Protein AF-A0A381WM56-F1 (afdb_monomer_lite)

Organism: NCBI:txid408172

Secondary structure (DSSP, 8-state):
------HHHHHHHHHHHTSSS-----HHHHHHHHHHHHHHHT-

Structure (mmCIF, N/CA/C/O backbone):
data_AF-A0A381WM56-F1
#
_entry.id   AF-A0A381WM56-F1
#
loop_
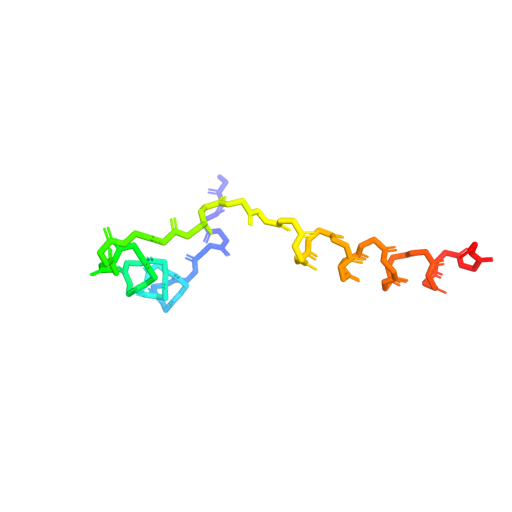_atom_site.group_PDB
_atom_site.id
_atom_site.type_symbol
_atom_site.label_atom_id
_atom_site.label_alt_id
_atom_site.label_comp_id
_atom_site.label_asym_id
_atom_site.label_entity_id
_atom_site.label_seq_id
_atom_site.pdbx_PDB_ins_code
_atom_site.Cartn_x
_atom_site.Cartn_y
_atom_site.Cartn_z
_atom_site.occupancy
_atom_site.B_iso_or_equiv
_atom_site.auth_seq_id
_atom_site.auth_comp_id
_atom_site.auth_asym_id
_atom_site.auth_atom_id
_atom_site.pdbx_PDB_model_num
ATOM 1 N N . MET A 1 1 ? 14.038 14.923 -0.417 1.00 64.12 1 MET A N 1
ATOM 2 C CA . MET A 1 1 ? 13.505 13.661 -0.962 1.00 64.12 1 MET A CA 1
ATOM 3 C C . MET A 1 1 ? 12.098 13.998 -1.415 1.00 64.12 1 MET A C 1
ATOM 5 O O . MET A 1 1 ? 11.298 14.375 -0.569 1.00 64.12 1 MET A O 1
ATOM 9 N N . GLU A 1 2 ? 11.866 14.058 -2.726 1.00 74.50 2 GLU A N 1
ATOM 10 C CA . GLU A 1 2 ? 10.538 14.353 -3.282 1.00 74.50 2 GLU A CA 1
ATOM 11 C C . GLU A 1 2 ? 9.553 13.267 -2.837 1.00 74.50 2 GLU A C 1
ATOM 13 O O . GLU A 1 2 ? 9.924 12.099 -2.688 1.00 74.50 2 GLU A O 1
ATOM 18 N N . ASN A 1 3 ? 8.313 13.661 -2.565 1.00 76.88 3 ASN A N 1
ATOM 19 C CA . ASN A 1 3 ? 7.292 12.724 -2.131 1.00 76.88 3 ASN A CA 1
ATOM 20 C C . ASN A 1 3 ? 6.727 12.023 -3.373 1.00 76.88 3 ASN A C 1
ATOM 22 O O . ASN A 1 3 ? 5.970 12.619 -4.131 1.00 76.88 3 ASN A O 1
ATOM 26 N N . ASN A 1 4 ? 7.104 10.763 -3.592 1.00 85.69 4 ASN A N 1
ATOM 27 C CA . ASN A 1 4 ? 6.730 10.003 -4.794 1.00 85.69 4 ASN A CA 1
ATOM 28 C C . ASN A 1 4 ? 5.288 9.463 -4.763 1.00 85.69 4 ASN A C 1
ATOM 30 O O . ASN A 1 4 ? 4.932 8.622 -5.585 1.00 85.69 4 ASN A O 1
ATOM 34 N N . ILE A 1 5 ? 4.474 9.901 -3.799 1.00 90.62 5 ILE A N 1
ATOM 35 C CA . ILE A 1 5 ? 3.084 9.480 -3.645 1.00 90.62 5 ILE A CA 1
ATOM 36 C C . ILE A 1 5 ? 2.154 10.624 -4.045 1.00 90.62 5 ILE A C 1
ATOM 38 O O . ILE A 1 5 ? 2.231 11.735 -3.513 1.00 90.62 5 ILE A O 1
ATOM 42 N N . SER A 1 6 ? 1.268 10.361 -4.999 1.00 93.62 6 SER A N 1
ATOM 43 C CA . SER A 1 6 ? 0.287 11.348 -5.440 1.00 93.62 6 SER A CA 1
ATOM 44 C C . SER A 1 6 ? -0.861 11.480 -4.432 1.00 93.62 6 SER A C 1
ATOM 46 O O . SER A 1 6 ? -1.117 10.599 -3.607 1.00 93.62 6 SER A O 1
ATOM 48 N N . ARG A 1 7 ? -1.627 12.575 -4.523 1.00 94.50 7 ARG A N 1
ATOM 49 C CA . ARG A 1 7 ? -2.868 12.735 -3.742 1.00 94.50 7 ARG A CA 1
ATOM 50 C C . ARG A 1 7 ? -3.864 11.602 -4.016 1.00 94.50 7 ARG A C 1
ATOM 52 O O . ARG A 1 7 ? -4.492 11.114 -3.082 1.00 94.50 7 ARG A O 1
ATOM 59 N N . SER A 1 8 ? -3.956 11.152 -5.266 1.00 95.31 8 SER A N 1
ATOM 60 C CA . SER A 1 8 ? -4.802 10.023 -5.665 1.00 95.31 8 SER A CA 1
ATOM 61 C C . SER A 1 8 ? -4.395 8.708 -5.004 1.00 95.31 8 SER A C 1
ATOM 63 O O . SER A 1 8 ? -5.269 7.948 -4.589 1.00 95.31 8 SER A O 1
ATOM 65 N N . ASP A 1 9 ? -3.094 8.454 -4.848 1.00 94.12 9 ASP A N 1
ATOM 66 C CA . ASP A 1 9 ? -2.609 7.256 -4.155 1.00 94.12 9 ASP A CA 1
ATOM 67 C C . ASP A 1 9 ? -3.023 7.284 -2.678 1.00 94.12 9 ASP A C 1
ATOM 69 O O . ASP A 1 9 ? -3.506 6.288 -2.136 1.00 94.12 9 ASP A O 1
ATOM 73 N N . LEU A 1 10 ? -2.919 8.452 -2.034 1.00 94.75 10 LEU A N 1
ATOM 74 C CA . LEU A 1 10 ? -3.372 8.641 -0.654 1.00 94.75 10 LEU A CA 1
ATOM 75 C C . LEU A 1 10 ? -4.884 8.415 -0.512 1.00 94.75 10 LEU A C 1
ATOM 77 O O . LEU A 1 10 ? -5.326 7.780 0.446 1.00 94.75 10 LEU A O 1
ATOM 81 N N . ASP A 1 11 ? -5.684 8.897 -1.462 1.00 97.12 11 ASP A N 1
ATOM 82 C CA . ASP A 1 11 ? -7.138 8.701 -1.452 1.00 97.12 11 ASP A CA 1
ATOM 83 C C . ASP A 1 11 ? -7.520 7.229 -1.640 1.00 97.12 11 ASP A C 1
ATOM 85 O O . ASP A 1 11 ? -8.444 6.738 -0.981 1.00 97.12 11 ASP A O 1
ATOM 89 N N . ALA A 1 12 ? -6.779 6.497 -2.474 1.00 94.38 12 ALA A N 1
ATOM 90 C CA . ALA A 1 12 ? -6.954 5.059 -2.640 1.00 94.38 12 ALA A CA 1
ATOM 91 C C . ALA A 1 12 ? -6.669 4.298 -1.333 1.00 94.38 12 ALA A C 1
ATOM 93 O O . ALA A 1 12 ? -7.463 3.437 -0.942 1.00 94.38 12 ALA A O 1
ATOM 94 N N . VAL A 1 13 ? -5.600 4.660 -0.614 1.00 92.19 13 VAL A N 1
ATOM 95 C CA . VAL A 1 13 ? -5.273 4.078 0.700 1.00 92.19 13 VAL A CA 1
ATOM 96 C C . VAL A 1 13 ? -6.363 4.391 1.726 1.00 92.19 13 VAL A C 1
ATOM 98 O O . VAL A 1 13 ? -6.845 3.484 2.401 1.00 92.19 13 VAL A O 1
ATOM 101 N N . ILE A 1 14 ? -6.822 5.642 1.812 1.00 95.38 14 ILE A N 1
ATOM 102 C CA . ILE A 1 14 ? -7.905 6.034 2.731 1.00 95.38 14 ILE A CA 1
ATOM 103 C C . ILE A 1 14 ? -9.179 5.240 2.437 1.00 95.38 14 ILE A C 1
ATOM 105 O O . ILE A 1 14 ? -9.830 4.746 3.359 1.00 95.38 14 ILE A O 1
ATOM 109 N N . ARG A 1 15 ? -9.548 5.095 1.160 1.00 95.50 15 ARG A N 1
ATOM 110 C CA . ARG A 1 15 ? -10.725 4.317 0.757 1.00 95.50 15 ARG A CA 1
ATOM 111 C C . ARG A 1 15 ? -10.597 2.848 1.154 1.00 95.50 15 ARG A C 1
ATOM 113 O O . ARG A 1 15 ? -11.584 2.260 1.587 1.00 95.50 15 ARG A O 1
ATOM 120 N N . PHE A 1 16 ? -9.411 2.267 1.008 1.00 91.00 16 PHE A N 1
ATOM 121 C CA . PHE A 1 16 ? -9.140 0.888 1.403 1.00 91.00 16 PHE A CA 1
ATOM 122 C C . PHE A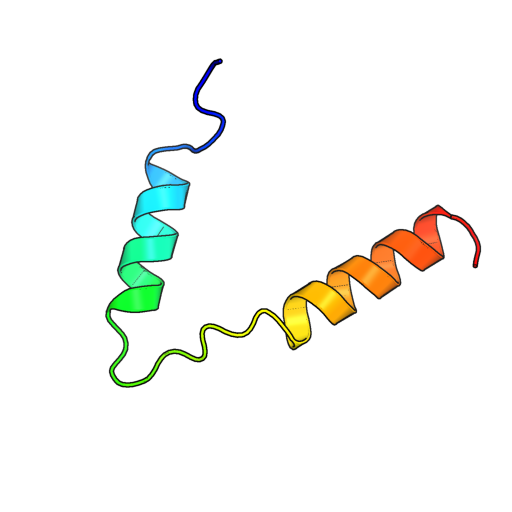 1 16 ? -9.251 0.690 2.923 1.00 91.00 16 PHE A C 1
ATOM 124 O O . PHE A 1 16 ? -9.887 -0.260 3.371 1.00 91.00 16 PHE A O 1
ATOM 131 N N . LEU A 1 17 ? -8.713 1.622 3.715 1.00 93.69 17 LEU A N 1
ATOM 132 C CA . LEU A 1 17 ? -8.733 1.556 5.182 1.00 93.69 17 LEU A CA 1
ATOM 133 C C . LEU A 1 17 ? -10.113 1.805 5.808 1.00 93.69 17 LEU A C 1
ATOM 135 O O . LEU A 1 17 ? -10.331 1.425 6.951 1.00 93.69 17 LEU A O 1
ATOM 139 N N . LYS A 1 18 ? -11.049 2.422 5.079 1.00 95.44 18 LYS A N 1
ATOM 140 C CA . LYS A 1 18 ? -12.429 2.669 5.540 1.00 95.44 18 LYS A CA 1
ATOM 141 C C . LYS A 1 18 ? -13.333 1.425 5.555 1.00 95.44 18 LYS A C 1
ATOM 143 O O . LYS A 1 18 ? -14.506 1.551 5.883 1.00 95.44 18 LYS A O 1
ATOM 148 N N . GLN A 1 19 ? -12.836 0.258 5.149 1.00 91.31 19 GLN A N 1
ATOM 149 C CA . GLN A 1 19 ? -13.586 -1.002 5.217 1.00 91.31 19 GLN A CA 1
ATOM 150 C C . GLN A 1 19 ? -13.662 -1.502 6.673 1.00 91.31 19 GLN A C 1
ATOM 152 O O . GLN A 1 19 ? -12.789 -1.177 7.470 1.00 91.31 19 GLN A O 1
ATOM 157 N N . ASP A 1 20 ? -14.663 -2.317 7.023 1.00 90.94 20 ASP A N 1
ATOM 158 C CA . ASP A 1 20 ? -14.845 -2.788 8.411 1.00 90.94 20 ASP A CA 1
ATOM 159 C C . ASP A 1 20 ? -13.707 -3.702 8.904 1.00 90.94 20 ASP A C 1
ATOM 161 O O . ASP A 1 20 ? -13.343 -3.679 10.077 1.00 90.94 20 ASP A O 1
ATOM 165 N N . ALA A 1 21 ? -13.123 -4.510 8.012 1.00 88.56 21 ALA A N 1
ATOM 166 C CA . ALA A 1 21 ? -12.005 -5.403 8.325 1.00 88.56 21 ALA A CA 1
ATOM 167 C C . ALA A 1 21 ? -11.084 -5.612 7.101 1.00 88.56 21 ALA A C 1
ATOM 169 O O . ALA A 1 21 ? -11.050 -6.706 6.526 1.00 88.56 21 ALA A O 1
ATOM 170 N N . PRO A 1 22 ? -10.353 -4.575 6.642 1.00 87.44 22 PRO A N 1
ATOM 171 C CA . PRO A 1 22 ? -9.467 -4.690 5.494 1.00 87.44 22 PRO A CA 1
ATOM 172 C C . PRO A 1 22 ? -8.282 -5.593 5.838 1.00 87.44 22 PRO A C 1
ATOM 174 O O . PRO A 1 22 ? -7.600 -5.420 6.849 1.00 87.44 22 PRO A O 1
ATOM 177 N N . ILE A 1 23 ? -7.991 -6.551 4.963 1.00 85.38 23 ILE A N 1
ATOM 178 C CA . ILE A 1 23 ? -6.797 -7.385 5.096 1.00 85.38 23 ILE A CA 1
ATOM 179 C C . ILE A 1 23 ? -5.591 -6.546 4.669 1.00 85.38 23 ILE A C 1
ATOM 181 O O . ILE A 1 23 ? -5.330 -6.382 3.482 1.00 85.38 23 ILE A O 1
ATOM 185 N N . LEU A 1 24 ? -4.828 -6.045 5.641 1.00 83.56 24 LEU A N 1
ATOM 186 C CA . LEU A 1 24 ? -3.632 -5.221 5.409 1.00 83.56 24 LEU A CA 1
ATOM 187 C C . LEU A 1 24 ? -2.393 -6.036 5.005 1.00 83.56 24 LEU A C 1
ATOM 189 O O . LEU A 1 24 ? -1.286 -5.509 4.927 1.00 83.56 24 LEU A O 1
ATOM 193 N N . THR A 1 25 ? -2.555 -7.339 4.766 1.00 80.38 25 THR A N 1
ATOM 194 C CA . THR A 1 25 ? -1.456 -8.174 4.286 1.00 80.38 25 THR A CA 1
ATOM 195 C C . THR A 1 25 ? -1.399 -8.109 2.769 1.00 80.38 25 THR A C 1
ATOM 197 O O . THR A 1 25 ? -2.350 -8.447 2.066 1.00 80.38 25 THR A O 1
ATOM 200 N N . HIS A 1 26 ? -0.240 -7.740 2.239 1.00 70.56 26 HIS A N 1
ATOM 201 C CA . HIS A 1 26 ? -0.009 -7.700 0.799 1.00 70.56 26 HIS A CA 1
ATOM 202 C C . HIS A 1 26 ? 0.166 -9.101 0.179 1.00 70.56 26 HIS A C 1
ATOM 20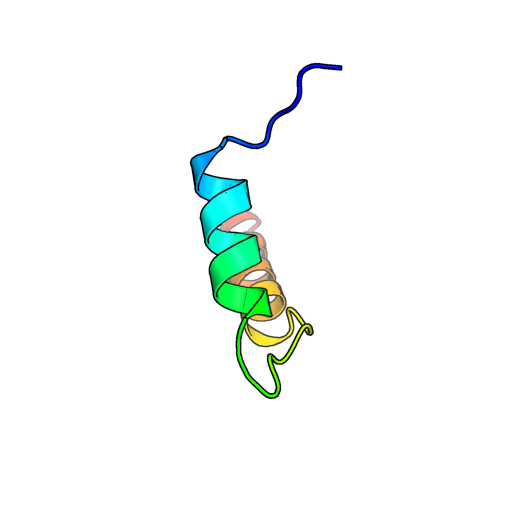4 O O . HIS A 1 26 ? 0.722 -9.213 -0.902 1.00 70.56 26 HIS A O 1
ATOM 210 N N . SER A 1 27 ? -0.298 -10.185 0.812 1.00 72.81 27 SER A N 1
ATOM 211 C CA . SER A 1 27 ? 0.026 -11.574 0.433 1.00 72.81 27 SER A CA 1
ATOM 212 C C . SER A 1 27 ? -0.230 -11.899 -1.045 1.00 72.81 27 SER A C 1
ATOM 214 O O . SER A 1 27 ? 0.633 -12.462 -1.712 1.00 72.81 27 SER A O 1
ATOM 216 N N . LYS A 1 28 ? -1.378 -11.497 -1.600 1.00 81.69 28 LYS A N 1
ATOM 217 C CA . LYS A 1 28 ? -1.696 -11.709 -3.024 1.00 81.69 28 LYS A CA 1
ATOM 218 C C . LYS A 1 28 ? -0.850 -10.832 -3.957 1.00 81.69 28 LYS A C 1
ATOM 220 O O . LYS A 1 28 ? -0.486 -11.270 -5.047 1.00 81.69 28 LYS A O 1
ATOM 225 N N . GLN A 1 29 ? -0.507 -9.631 -3.503 1.00 84.25 29 GLN A N 1
ATOM 226 C CA . GLN A 1 29 ? 0.105 -8.576 -4.310 1.00 84.25 29 GLN A CA 1
ATOM 227 C C . GLN A 1 29 ? 1.622 -8.759 -4.344 1.00 84.25 29 GLN A C 1
ATOM 229 O O . GLN A 1 29 ? 2.219 -8.656 -5.405 1.00 84.25 29 GLN A O 1
ATOM 234 N N . VAL A 1 30 ? 2.212 -9.170 -3.219 1.00 85.69 30 VAL A N 1
ATOM 235 C CA . VAL A 1 30 ? 3.586 -9.671 -3.107 1.00 85.69 30 VAL A CA 1
ATOM 236 C C . VAL A 1 30 ? 3.762 -10.888 -4.000 1.00 85.69 30 VAL A C 1
ATOM 238 O O . VAL A 1 30 ? 4.670 -10.906 -4.812 1.00 85.69 30 VAL A O 1
ATOM 241 N N . ARG A 1 31 ? 2.844 -11.862 -3.955 1.00 87.06 31 ARG A N 1
ATOM 242 C CA . ARG A 1 31 ? 2.913 -13.033 -4.844 1.00 87.06 31 ARG A CA 1
ATOM 243 C C . ARG A 1 31 ? 2.803 -12.663 -6.323 1.00 87.06 31 ARG A C 1
ATOM 245 O O . ARG A 1 31 ? 3.424 -13.315 -7.154 1.00 87.06 31 ARG A O 1
ATOM 252 N N . ALA A 1 32 ? 1.977 -11.678 -6.675 1.00 90.69 32 ALA A N 1
ATOM 253 C CA . ALA A 1 32 ? 1.872 -11.194 -8.050 1.00 90.69 32 ALA A CA 1
ATOM 254 C C . ALA A 1 32 ? 3.161 -10.500 -8.498 1.00 90.69 32 ALA A C 1
ATOM 256 O O . ALA A 1 32 ? 3.697 -10.854 -9.544 1.00 90.69 32 ALA A O 1
ATOM 257 N N . PHE A 1 33 ? 3.685 -9.607 -7.662 1.00 92.62 33 PHE A N 1
ATOM 258 C CA . PHE A 1 33 ? 4.955 -8.936 -7.889 1.00 92.62 33 PHE A C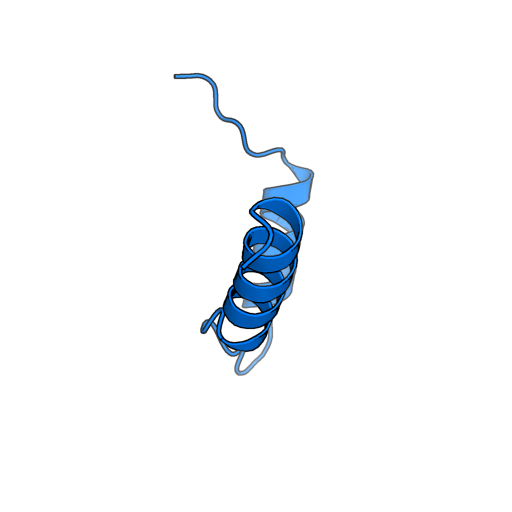A 1
ATOM 259 C C . PHE A 1 33 ? 6.109 -9.933 -8.026 1.00 92.62 33 PHE A C 1
ATOM 261 O O . PHE A 1 33 ? 6.834 -9.876 -9.008 1.00 92.62 33 PHE A O 1
ATOM 268 N N . GLU A 1 34 ? 6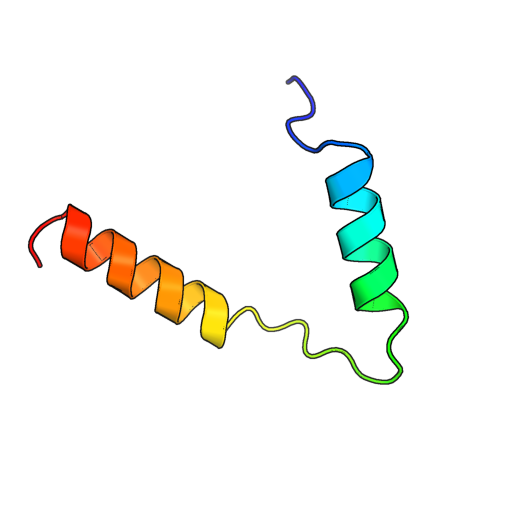.234 -10.898 -7.111 1.00 93.12 34 GLU A N 1
ATOM 269 C CA . GLU A 1 34 ? 7.242 -11.964 -7.164 1.00 93.12 34 GLU A CA 1
ATOM 270 C C . GLU A 1 34 ? 7.181 -12.722 -8.493 1.00 93.12 34 GLU A C 1
ATOM 272 O O . GLU A 1 34 ? 8.214 -12.942 -9.112 1.00 93.12 34 GLU A O 1
ATOM 277 N N . ARG A 1 35 ? 5.983 -13.069 -8.984 1.00 94.75 35 ARG A N 1
ATOM 278 C CA . ARG A 1 35 ? 5.833 -13.746 -10.284 1.00 94.75 35 ARG A CA 1
ATOM 279 C C . ARG A 1 35 ? 6.279 -12.880 -11.456 1.00 94.75 35 ARG A C 1
ATOM 281 O O . ARG A 1 35 ? 6.963 -13.379 -12.345 1.00 94.75 35 ARG A O 1
ATOM 288 N N . GLU A 1 36 ? 5.859 -11.618 -11.496 1.00 96.12 36 GLU A N 1
ATOM 289 C CA . GLU A 1 36 ? 6.259 -10.698 -12.567 1.00 96.12 36 GLU A CA 1
ATOM 290 C C . GLU A 1 36 ? 7.764 -10.436 -12.541 1.00 96.12 36 GLU A C 1
ATOM 292 O O . GLU A 1 36 ? 8.411 -10.438 -13.587 1.00 96.12 36 GLU A O 1
ATOM 297 N N . TRP A 1 37 ? 8.325 -10.298 -11.344 1.00 95.81 37 TRP A N 1
ATOM 298 C CA . TRP A 1 37 ? 9.745 -10.087 -11.118 1.00 95.81 37 TRP A CA 1
ATOM 299 C C . TRP A 1 37 ? 10.580 -11.308 -11.516 1.00 95.81 37 TRP A C 1
ATOM 301 O O . TRP A 1 37 ? 11.550 -11.165 -12.255 1.00 95.81 37 TRP A O 1
ATOM 311 N N . SER A 1 38 ? 10.176 -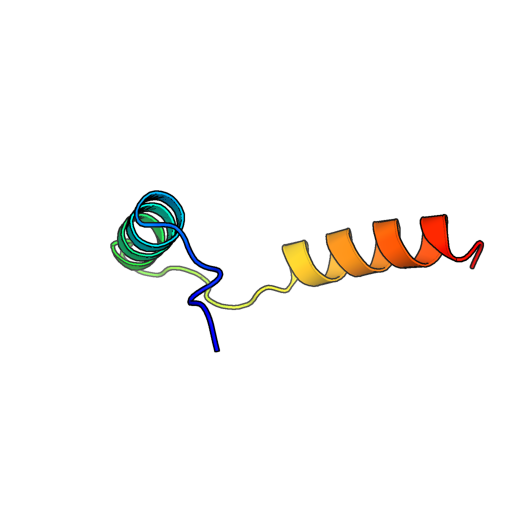12.515 -11.108 1.00 94.81 38 SER A N 1
ATOM 312 C CA . SER A 1 38 ? 10.802 -13.776 -11.529 1.00 94.81 38 SER A CA 1
ATOM 313 C C . SER A 1 38 ? 10.767 -13.936 -13.048 1.00 94.81 38 SER A C 1
ATOM 315 O O . SER A 1 38 ? 11.803 -14.167 -13.668 1.00 94.81 38 SER A O 1
ATOM 317 N N . LYS A 1 39 ? 9.609 -13.674 -13.675 1.00 96.06 39 LYS A N 1
ATOM 318 C CA . LYS A 1 39 ? 9.470 -13.698 -15.137 1.00 96.06 39 LYS A CA 1
ATOM 319 C C . LYS A 1 39 ? 10.396 -12.693 -15.824 1.00 96.06 39 LYS A C 1
ATOM 321 O O . LYS A 1 39 ? 10.966 -13.017 -16.862 1.00 96.06 39 LYS A O 1
ATOM 326 N N . TRP A 1 40 ? 10.532 -11.486 -15.276 1.00 95.56 40 TRP A N 1
ATOM 327 C CA . TRP A 1 40 ? 11.438 -10.467 -15.805 1.00 95.56 40 TRP A CA 1
ATOM 328 C C . TRP A 1 40 ? 12.912 -10.876 -15.670 1.00 95.56 40 TRP A C 1
ATOM 330 O O . TRP A 1 40 ? 13.687 -10.666 -16.600 1.00 95.56 40 TRP A O 1
ATOM 340 N N . LEU A 1 41 ? 13.283 -11.514 -14.557 1.00 93.81 41 LEU A N 1
ATOM 341 C CA . LEU A 1 41 ? 14.629 -12.044 -14.315 1.00 93.81 41 LEU A CA 1
ATOM 342 C C . LEU A 1 41 ? 14.944 -13.338 -15.086 1.00 93.81 41 LEU A C 1
ATOM 344 O O . LEU A 1 41 ? 16.113 -13.709 -15.181 1.00 93.81 41 LEU A O 1
ATOM 348 N N . GLY A 1 42 ? 13.934 -14.020 -15.630 1.00 91.38 42 GLY A N 1
ATOM 349 C CA . GLY A 1 42 ? 14.092 -15.295 -16.335 1.00 91.38 42 GLY A CA 1
ATOM 350 C C . GLY A 1 42 ? 14.274 -16.508 -15.414 1.00 91.38 42 GLY A C 1
ATOM 351 O O . GLY A 1 42 ? 14.860 -17.500 -15.850 1.00 91.38 42 GLY A O 1
ATOM 352 N N . VAL A 1 43 ? 13.796 -16.425 -14.165 1.00 74.81 43 VAL A N 1
ATOM 353 C CA . VAL A 1 43 ? 13.807 -17.510 -13.158 1.00 74.81 43 VAL A CA 1
ATOM 354 C C . VAL A 1 43 ? 12.415 -18.054 -12.866 1.00 74.81 43 VAL A C 1
ATOM 356 O O . VAL A 1 43 ? 11.427 -17.297 -13.018 1.00 74.81 43 VAL A O 1
#

Sequence (43 aa):
MENNISRSDLDAVIRFLKQDAPILTHSKQVRAFEREWSKWLGV

pLDDT: mean 88.79, std 7.98, range [64.12, 97.12]

Radius of gyration: 14.4 Å; chains: 1; bounding box: 30×32×25 Å

Foldseek 3Di:
DDDPADPVNVVVVVVQVPDPDRDPDCVVVVVVVVVVVCVVVVD